Protein AF-A0A8H5CYW4-F1 (afdb_monomer)

Sequence (163 aa):
MPPKELDPDVYSSIFDRHLQETQVYLQRAAFPEERTENQVVGSVLWTYDEINIFFHALAIHSRLRPDLISACIRTKNVLDVVEYLDLLDDNSKLVGRQSSNDGNRVPIAHEMSNSWVSWEENQARSLQTRENNSRKQASRRILQRSFENENVAGSALDAEYSP

pLDDT: mean 80.05, std 14.63, range [45.84, 95.44]

Radius of gyra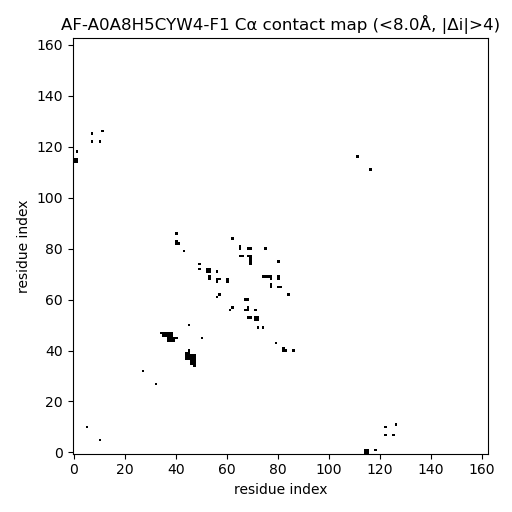tion: 28.99 Å; Cα contacts (8 Å, |Δi|>4): 63; chains: 1; bounding box: 55×84×59 Å

Nearest PDB structures (foldseek):
  7z0o-assembly1_D  TM=3.849E-01  e=2.909E-03  Saccharomyces cerevisiae

Structure (mmCIF, N/CA/C/O backbone):
data_AF-A0A8H5CYW4-F1
#
_entry.id   AF-A0A8H5CYW4-F1
#
loop_
_atom_site.group_PDB
_atom_site.id
_atom_site.type_symbol
_atom_site.label_atom_id
_atom_site.label_alt_id
_atom_site.label_comp_id
_atom_site.label_asym_id
_atom_site.label_entity_id
_atom_site.label_seq_id
_atom_site.pdbx_PDB_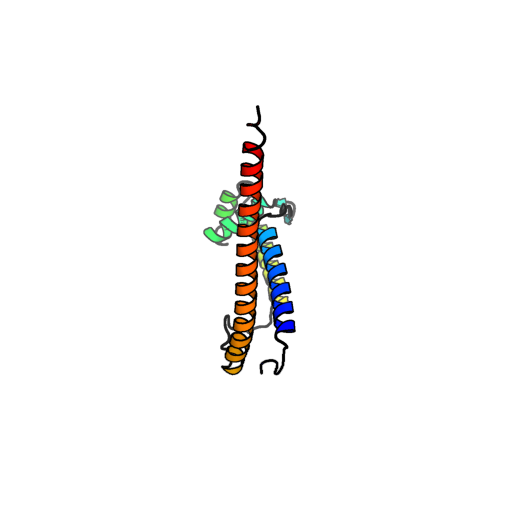ins_code
_atom_site.Cartn_x
_atom_site.Cartn_y
_atom_site.Cartn_z
_atom_site.occupancy
_atom_site.B_iso_or_equiv
_atom_site.auth_seq_id
_atom_site.auth_comp_id
_atom_site.auth_asym_id
_atom_site.auth_atom_id
_atom_site.pdbx_PDB_model_num
ATOM 1 N N . MET A 1 1 ? -7.669 -12.216 26.845 1.00 56.69 1 MET A N 1
ATOM 2 C CA . MET A 1 1 ? -8.639 -11.561 27.750 1.00 56.69 1 MET A CA 1
ATOM 3 C C . MET A 1 1 ? -8.551 -10.067 27.465 1.00 56.69 1 MET A C 1
ATOM 5 O O . MET A 1 1 ? -7.414 -9.607 27.394 1.00 56.69 1 MET A O 1
ATOM 9 N N . PRO A 1 2 ? -9.659 -9.345 27.214 1.00 65.88 2 PRO A N 1
ATOM 10 C CA . PRO A 1 2 ? -9.595 -7.902 26.987 1.00 65.88 2 PRO A CA 1
ATOM 11 C C . PRO A 1 2 ? -8.982 -7.201 28.208 1.00 65.88 2 PRO A C 1
ATOM 13 O O . PRO A 1 2 ? -9.076 -7.740 29.321 1.00 65.88 2 PRO A O 1
ATOM 16 N N . PRO A 1 3 ? -8.341 -6.034 28.028 1.00 73.38 3 PRO A N 1
ATOM 17 C CA . PRO A 1 3 ? -7.839 -5.247 29.143 1.00 73.38 3 PRO A CA 1
ATOM 18 C C . PRO A 1 3 ? -9.001 -4.964 30.090 1.00 73.38 3 PRO A C 1
ATOM 20 O O . PRO A 1 3 ? -10.026 -4.430 29.668 1.00 73.38 3 PRO A O 1
ATOM 23 N N . LYS A 1 4 ? -8.868 -5.373 31.354 1.00 65.50 4 LYS A N 1
ATOM 24 C CA . LYS A 1 4 ? -9.983 -5.296 32.306 1.00 65.50 4 LYS A CA 1
ATOM 25 C C . LYS A 1 4 ? -10.445 -3.853 32.532 1.00 65.50 4 LYS A C 1
ATOM 27 O O . LYS A 1 4 ? -11.624 -3.649 32.782 1.00 65.50 4 LYS A O 1
ATOM 32 N N . GLU A 1 5 ? -9.546 -2.879 32.395 1.00 62.75 5 GLU A N 1
ATOM 33 C CA . GLU A 1 5 ? -9.790 -1.476 32.742 1.00 62.75 5 GLU A CA 1
ATOM 34 C C . GLU A 1 5 ? -8.935 -0.546 31.869 1.00 62.75 5 GLU A C 1
ATOM 36 O O . GLU A 1 5 ? -7.996 0.094 32.332 1.00 62.75 5 GLU A O 1
ATOM 41 N N . LEU A 1 6 ? -9.212 -0.504 30.566 1.00 67.31 6 LEU A N 1
ATOM 42 C CA . LEU A 1 6 ? -8.748 0.621 29.756 1.00 67.31 6 LEU A CA 1
ATOM 43 C C . LEU A 1 6 ? -9.789 1.731 29.907 1.00 67.31 6 LEU A C 1
ATOM 45 O O . LEU A 1 6 ? -10.938 1.560 29.495 1.00 67.31 6 LEU A O 1
ATOM 49 N N . ASP A 1 7 ? -9.384 2.816 30.566 1.00 78.56 7 ASP A N 1
ATOM 50 C CA . ASP A 1 7 ? -10.189 4.024 30.741 1.00 78.56 7 ASP A CA 1
ATOM 51 C C . ASP A 1 7 ? -10.718 4.489 29.365 1.00 78.56 7 ASP A C 1
ATOM 53 O O . ASP A 1 7 ? -9.926 4.552 28.410 1.00 78.56 7 ASP A O 1
ATOM 57 N N . PRO A 1 8 ? -12.029 4.777 29.220 1.00 78.06 8 PRO A N 1
ATOM 58 C CA . PRO A 1 8 ? -12.603 5.326 27.991 1.00 78.06 8 PRO A CA 1
ATOM 59 C C . PRO A 1 8 ? -11.825 6.508 27.400 1.00 78.06 8 PRO A C 1
ATOM 61 O O . PRO A 1 8 ? -11.767 6.657 26.174 1.00 78.06 8 PRO A O 1
ATOM 64 N N . ASP A 1 9 ? -11.182 7.318 28.243 1.00 80.62 9 ASP A N 1
ATOM 65 C CA . ASP A 1 9 ? -10.365 8.449 27.799 1.00 80.62 9 ASP A CA 1
ATOM 66 C C . ASP A 1 9 ? -9.061 7.990 27.131 1.00 80.62 9 ASP A C 1
ATOM 68 O O . ASP A 1 9 ? -8.644 8.533 26.102 1.00 80.62 9 ASP A O 1
ATOM 72 N N . VAL A 1 10 ? -8.447 6.920 27.641 1.00 85.69 10 VAL A N 1
ATOM 73 C CA . VAL A 1 10 ? -7.246 6.325 27.042 1.00 85.69 10 VAL A CA 1
ATOM 74 C C . VAL A 1 10 ? -7.594 5.666 25.707 1.00 85.69 10 VAL A C 1
ATOM 76 O O . VAL A 1 10 ? -6.886 5.893 24.723 1.00 85.69 10 VAL A O 1
ATOM 79 N N . TYR A 1 11 ? -8.701 4.921 25.621 1.00 84.88 11 TYR A N 1
ATOM 80 C CA . TYR A 1 11 ? -9.166 4.357 24.346 1.00 84.88 11 TYR A CA 1
ATOM 81 C C . TYR A 1 11 ? -9.435 5.454 23.307 1.00 84.88 11 TYR A C 1
ATOM 83 O O . TYR A 1 11 ? -8.990 5.357 22.161 1.00 84.88 11 TYR A O 1
ATOM 91 N N . SER A 1 12 ? -10.080 6.543 23.729 1.00 85.44 12 SER A N 1
ATOM 92 C CA . SER A 1 12 ? -10.350 7.702 22.878 1.00 85.44 12 SER A CA 1
ATOM 93 C C . SER A 1 12 ? -9.071 8.353 22.350 1.00 85.44 12 SER A C 1
ATOM 95 O O . SER A 1 12 ? -8.999 8.679 21.169 1.00 85.44 12 SER A O 1
ATOM 97 N N . SER A 1 13 ? -8.032 8.480 23.181 1.00 87.94 13 SER A N 1
ATOM 98 C CA . SER A 1 13 ? -6.740 9.039 22.758 1.00 87.94 13 SER A CA 1
ATOM 99 C C . SER A 1 13 ? -6.028 8.177 21.705 1.00 87.94 13 SER A C 1
ATOM 101 O O . SER A 1 13 ? -5.432 8.699 20.759 1.00 87.94 13 SER A O 1
ATOM 103 N N . ILE A 1 14 ? -6.121 6.848 21.834 1.00 89.50 14 ILE A N 1
ATOM 104 C CA . ILE A 1 14 ? -5.559 5.901 20.865 1.00 89.50 14 ILE A CA 1
ATOM 105 C C . ILE A 1 14 ? -6.327 6.001 19.547 1.00 89.50 14 ILE A C 1
ATOM 107 O O . ILE A 1 14 ? -5.707 6.055 18.485 1.00 89.50 14 ILE A O 1
ATOM 111 N N . PHE A 1 15 ? -7.658 6.070 19.621 1.00 88.88 15 PHE A N 1
ATOM 112 C CA . PHE A 1 15 ? -8.513 6.262 18.456 1.00 88.88 15 PHE A CA 1
ATOM 113 C C . PHE A 1 15 ? -8.203 7.580 17.733 1.00 88.88 15 PHE A C 1
ATOM 115 O O . PHE A 1 15 ? -8.010 7.570 16.521 1.00 88.88 15 PHE A O 1
ATOM 122 N N . ASP A 1 16 ? -8.081 8.693 18.461 1.00 91.06 16 ASP A N 1
ATOM 123 C CA . ASP A 1 16 ? -7.799 10.013 17.881 1.00 91.06 16 ASP A CA 1
ATOM 124 C C . ASP A 1 16 ? -6.435 10.040 17.180 1.00 91.06 16 ASP A C 1
ATOM 126 O O . ASP A 1 16 ? -6.312 10.558 16.068 1.00 91.06 16 ASP A O 1
ATOM 130 N N . ARG A 1 17 ? -5.419 9.418 17.789 1.00 93.12 17 ARG A N 1
ATOM 131 C CA . ARG A 1 17 ? -4.104 9.244 17.165 1.00 93.12 17 ARG A CA 1
ATOM 132 C C . ARG A 1 17 ? -4.199 8.435 15.872 1.00 93.12 17 ARG A C 1
ATOM 134 O O . ARG A 1 17 ? -3.673 8.861 14.848 1.00 93.12 17 ARG A O 1
ATOM 141 N N . HIS A 1 18 ? -4.895 7.301 15.896 1.00 90.81 18 HIS A N 1
ATOM 142 C CA . HIS A 1 18 ? -5.043 6.460 14.710 1.00 90.81 18 HIS A CA 1
ATOM 143 C C . HIS A 1 18 ? -5.839 7.155 13.595 1.00 90.81 18 HIS A C 1
ATOM 145 O O . HIS A 1 18 ? -5.514 7.027 12.412 1.00 90.81 18 HIS A O 1
ATOM 151 N N . LEU A 1 19 ? -6.852 7.941 13.962 1.00 91.69 19 LEU A N 1
ATOM 152 C CA . LEU A 1 19 ? -7.617 8.761 13.030 1.00 91.69 19 LEU A CA 1
ATOM 153 C C . LEU A 1 19 ? -6.712 9.787 12.335 1.00 91.69 19 LEU A C 1
ATOM 155 O O . LEU A 1 19 ? -6.781 9.922 11.115 1.00 91.69 19 LEU A O 1
ATOM 159 N N . GLN A 1 20 ? -5.842 10.472 13.084 1.00 91.62 20 GLN A N 1
ATOM 160 C CA . GLN A 1 20 ? -4.876 11.423 12.525 1.00 91.62 20 GLN A CA 1
ATOM 161 C C . GLN A 1 20 ? -3.889 10.737 11.579 1.00 91.62 20 GLN A C 1
ATOM 163 O O . GLN A 1 20 ? -3.699 11.202 10.459 1.00 91.62 20 GLN A O 1
ATOM 168 N N . GLU A 1 21 ? -3.305 9.611 11.994 1.00 89.75 21 GLU A N 1
ATOM 169 C CA . GLU A 1 21 ? -2.393 8.820 11.158 1.00 89.75 21 GLU A CA 1
ATOM 170 C C . GLU A 1 21 ? -3.073 8.398 9.843 1.00 89.75 21 GLU A C 1
ATOM 172 O O . GLU A 1 21 ? -2.507 8.562 8.761 1.00 89.75 21 GLU A O 1
ATOM 177 N N . THR A 1 22 ? -4.324 7.934 9.921 1.00 88.25 22 THR A N 1
ATOM 178 C CA . THR A 1 22 ? -5.116 7.526 8.752 1.00 88.25 22 THR A CA 1
ATOM 179 C C . THR A 1 22 ? -5.443 8.713 7.848 1.00 88.25 22 THR A C 1
ATOM 181 O O . THR A 1 22 ? -5.334 8.610 6.628 1.00 88.25 22 THR A O 1
ATOM 184 N N . GLN A 1 23 ? -5.811 9.861 8.417 1.00 88.56 23 GLN A N 1
ATOM 185 C CA . GLN A 1 23 ? -6.081 11.076 7.649 1.00 88.56 23 GLN A CA 1
ATOM 186 C C . GLN A 1 23 ? -4.830 11.572 6.925 1.00 88.56 23 GLN A C 1
ATOM 188 O O . GLN A 1 23 ? -4.906 11.867 5.734 1.00 88.56 23 GLN A O 1
ATOM 193 N N . VAL A 1 24 ? -3.684 11.609 7.609 1.00 87.50 24 VAL A N 1
ATOM 194 C CA . VAL A 1 24 ? -2.394 11.961 7.002 1.00 87.50 24 VAL A CA 1
ATOM 195 C C . VAL A 1 24 ? -2.056 10.984 5.881 1.00 87.50 24 VAL A C 1
ATOM 197 O O . VAL A 1 24 ? -1.664 11.417 4.802 1.00 87.50 24 VAL A O 1
ATOM 200 N N . TYR A 1 25 ? -2.255 9.681 6.090 1.00 79.81 25 TYR A N 1
ATOM 201 C CA . TYR A 1 25 ? -2.016 8.674 5.060 1.00 79.81 25 TYR A CA 1
ATOM 202 C C . TYR A 1 25 ? -2.912 8.869 3.829 1.00 79.81 25 TYR A C 1
ATOM 204 O O . TYR A 1 25 ? -2.414 8.871 2.707 1.00 79.81 25 TYR A O 1
ATOM 212 N N . LEU A 1 26 ? -4.217 9.084 4.015 1.00 81.62 26 LEU A N 1
ATOM 213 C CA . LEU A 1 26 ? -5.158 9.303 2.911 1.00 81.62 26 LEU A CA 1
ATOM 214 C C . LEU A 1 26 ? -4.886 10.616 2.168 1.00 81.62 26 LEU A C 1
ATOM 216 O O . LEU A 1 26 ? -4.975 10.661 0.944 1.00 81.62 26 LEU A O 1
ATOM 220 N N . GLN A 1 27 ? -4.507 11.673 2.887 1.00 82.25 27 GLN A N 1
ATOM 221 C CA . GLN A 1 27 ? -4.092 12.939 2.281 1.00 82.25 27 GLN A CA 1
ATOM 222 C C . GLN A 1 27 ? -2.767 12.789 1.526 1.00 82.25 27 GLN A C 1
ATOM 224 O O . GLN A 1 27 ? -2.634 13.309 0.423 1.00 82.25 27 GLN A O 1
ATOM 229 N N . ARG A 1 28 ? -1.815 12.014 2.057 1.00 61.53 28 ARG A N 1
ATOM 230 C CA . ARG A 1 28 ? -0.569 11.665 1.363 1.00 61.53 28 ARG A CA 1
ATOM 231 C C . ARG A 1 28 ? -0.814 10.768 0.148 1.00 61.53 28 ARG A C 1
ATOM 233 O O . ARG A 1 28 ? -0.095 10.875 -0.830 1.00 61.53 28 ARG A O 1
ATOM 240 N N . ALA A 1 29 ? -1.839 9.920 0.156 1.00 59.72 29 ALA A N 1
ATOM 241 C CA . ALA A 1 29 ? -2.237 9.155 -1.025 1.00 59.72 29 ALA A CA 1
ATOM 242 C C . ALA A 1 29 ? -2.883 10.037 -2.113 1.00 59.72 29 ALA A C 1
ATOM 244 O O . ALA A 1 29 ? -2.824 9.688 -3.290 1.00 59.72 29 ALA A O 1
ATOM 245 N N . ALA A 1 30 ? -3.476 11.178 -1.738 1.00 58.66 30 ALA A N 1
ATOM 246 C CA . ALA A 1 30 ? -4.045 12.146 -2.678 1.00 58.66 30 ALA A CA 1
ATOM 247 C C . ALA A 1 30 ? -2.977 12.999 -3.390 1.00 58.66 30 ALA A C 1
ATOM 249 O O . ALA A 1 30 ? -3.223 13.488 -4.491 1.00 58.66 30 ALA A O 1
ATOM 250 N N . PHE A 1 31 ? -1.789 13.133 -2.795 1.00 52.19 31 PHE A N 1
ATOM 251 C CA . PHE A 1 31 ? -0.611 13.730 -3.418 1.00 52.19 31 PHE A CA 1
ATOM 252 C C . PHE A 1 31 ? 0.444 12.642 -3.603 1.00 52.19 31 PHE A C 1
ATOM 254 O O . PHE A 1 31 ? 1.258 12.448 -2.700 1.00 52.19 31 PHE A O 1
ATOM 261 N N . PRO A 1 32 ? 0.449 11.904 -4.729 1.00 55.06 32 PRO A N 1
ATOM 262 C CA . PRO A 1 32 ? 1.573 11.035 -5.018 1.00 55.06 32 PRO A CA 1
ATOM 263 C C . PRO A 1 32 ? 2.810 11.934 -5.092 1.00 55.06 32 PRO A C 1
ATOM 265 O O . PRO A 1 32 ? 2.992 12.654 -6.070 1.00 55.06 32 PRO A O 1
ATOM 268 N N . GLU A 1 33 ? 3.625 11.943 -4.032 1.00 56.72 33 GLU A N 1
ATOM 269 C CA . GLU A 1 33 ? 4.999 12.429 -4.114 1.00 56.72 33 GLU A CA 1
ATOM 270 C C . GLU A 1 33 ? 5.594 11.830 -5.383 1.00 56.72 33 GLU A C 1
ATOM 272 O O . GLU A 1 33 ? 5.368 10.647 -5.657 1.00 56.72 33 GLU A O 1
ATOM 277 N N . GLU A 1 34 ? 6.270 12.663 -6.173 1.00 57.44 34 GLU A N 1
ATOM 278 C CA . GLU A 1 34 ? 6.954 12.279 -7.401 1.00 57.44 34 GLU A CA 1
ATOM 279 C C . GLU A 1 34 ? 7.789 11.022 -7.137 1.00 57.44 34 GLU A C 1
ATOM 281 O O . GLU A 1 34 ? 8.912 11.086 -6.632 1.00 57.44 34 GLU A O 1
ATOM 286 N N . ARG A 1 35 ? 7.217 9.850 -7.432 1.00 55.84 35 ARG A N 1
ATOM 287 C CA . ARG A 1 35 ? 7.910 8.574 -7.321 1.00 55.84 35 ARG A CA 1
ATOM 288 C C . ARG A 1 35 ? 8.947 8.581 -8.433 1.00 55.84 35 ARG A C 1
ATOM 290 O O . ARG A 1 35 ? 8.656 8.274 -9.578 1.00 55.84 35 ARG A O 1
ATOM 297 N N . THR A 1 36 ? 10.138 9.041 -8.089 1.00 59.25 36 THR A N 1
ATOM 298 C CA . THR A 1 36 ? 11.265 9.304 -8.996 1.00 59.25 36 THR A CA 1
ATOM 299 C C . THR A 1 36 ? 12.386 8.299 -8.780 1.00 59.25 36 THR A C 1
ATOM 301 O O . THR A 1 36 ? 13.539 8.542 -9.132 1.00 59.25 36 THR A O 1
ATOM 304 N N . GLU A 1 37 ? 12.064 7.145 -8.200 1.00 69.75 37 GLU A N 1
ATOM 305 C CA . GLU A 1 37 ? 13.026 6.070 -8.019 1.00 69.75 37 GLU A CA 1
ATO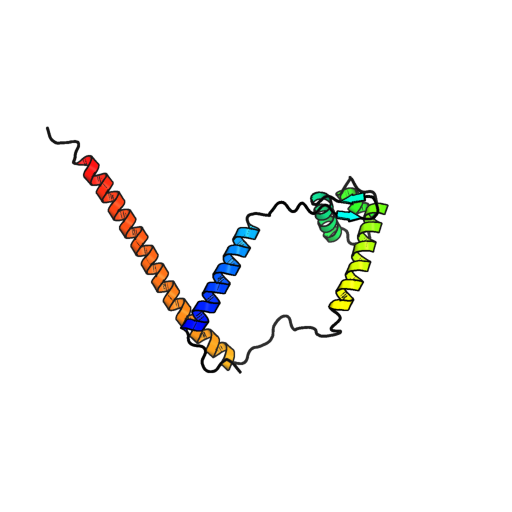M 306 C C . GLU A 1 37 ? 13.226 5.358 -9.357 1.00 69.75 37 GLU A C 1
ATOM 308 O O . GLU A 1 37 ? 12.606 4.342 -9.664 1.00 69.75 37 GLU A O 1
ATOM 313 N N . ASN A 1 38 ? 14.091 5.945 -10.182 1.00 83.38 38 ASN A N 1
ATOM 314 C CA . ASN A 1 38 ? 14.642 5.254 -11.332 1.00 83.38 38 ASN A CA 1
ATOM 315 C C . ASN A 1 38 ? 15.550 4.136 -10.818 1.00 83.38 38 ASN A C 1
ATOM 317 O O . ASN A 1 38 ? 16.427 4.363 -9.981 1.00 83.38 38 ASN A O 1
ATOM 321 N N . GLN A 1 39 ? 15.359 2.933 -11.338 1.00 85.25 39 GLN A N 1
ATOM 322 C CA . GLN A 1 39 ? 16.144 1.770 -10.968 1.00 85.25 39 GLN A CA 1
ATOM 323 C C . GLN A 1 39 ? 17.163 1.472 -12.061 1.00 85.25 39 GLN A C 1
ATOM 325 O O . GLN A 1 39 ? 16.857 1.555 -13.245 1.00 85.25 39 GLN A O 1
ATOM 330 N N . VAL A 1 40 ? 18.380 1.094 -11.687 1.00 85.25 40 VAL A N 1
ATOM 331 C CA . VAL A 1 40 ? 19.339 0.535 -12.645 1.00 85.25 40 VAL A CA 1
ATOM 332 C C . VAL A 1 40 ? 19.308 -0.979 -12.498 1.00 85.25 40 VAL A C 1
ATOM 334 O O . VAL A 1 40 ? 19.568 -1.496 -11.412 1.00 85.25 40 VAL A O 1
ATOM 337 N N . VAL A 1 41 ? 18.967 -1.678 -13.579 1.00 85.12 41 VAL A N 1
ATOM 338 C CA . VAL A 1 41 ? 19.008 -3.143 -13.657 1.00 85.12 41 VAL A CA 1
ATOM 339 C C . VAL A 1 41 ? 20.029 -3.525 -14.714 1.00 85.12 41 VAL A C 1
ATOM 341 O O . VAL A 1 41 ? 19.941 -3.083 -15.861 1.00 85.12 41 VAL A O 1
ATOM 344 N N . GLY A 1 42 ? 21.059 -4.261 -14.291 1.00 83.06 42 GLY A N 1
ATOM 345 C CA . GLY A 1 42 ? 22.238 -4.513 -15.111 1.00 83.06 42 GLY A CA 1
ATOM 346 C C . GLY A 1 42 ? 22.934 -3.202 -15.492 1.00 83.06 42 GLY A C 1
ATOM 347 O O . GLY A 1 42 ? 23.470 -2.496 -14.638 1.00 83.06 42 GLY A O 1
ATOM 348 N N . SER A 1 43 ? 22.901 -2.870 -16.784 1.00 82.12 43 SER A N 1
ATOM 349 C CA . SER A 1 43 ? 23.434 -1.613 -17.342 1.00 82.12 43 SER A CA 1
ATOM 350 C C . SER A 1 43 ? 22.350 -0.658 -17.860 1.00 82.12 43 SER A C 1
ATOM 352 O O . SER A 1 43 ? 22.665 0.377 -18.451 1.00 82.12 43 SER A O 1
ATOM 354 N N . VAL A 1 44 ? 21.074 -0.989 -17.638 1.00 88.69 44 VAL A N 1
ATOM 355 C CA . VAL A 1 44 ? 19.928 -0.280 -18.212 1.00 88.69 44 VAL A CA 1
ATOM 356 C C . VAL A 1 44 ? 19.186 0.502 -17.130 1.00 88.69 44 VAL A C 1
ATOM 358 O O . VAL A 1 44 ? 18.870 -0.016 -16.058 1.00 88.69 44 VAL A O 1
ATOM 361 N N . LEU A 1 45 ? 18.880 1.765 -17.429 1.00 91.88 45 LEU A N 1
ATOM 362 C CA . LEU A 1 45 ? 18.046 2.614 -16.584 1.00 91.88 45 LEU A CA 1
ATOM 363 C C . LEU A 1 45 ? 16.563 2.307 -16.825 1.00 91.88 45 LEU A C 1
ATOM 365 O O . LEU A 1 45 ? 16.083 2.381 -17.958 1.00 91.88 45 LEU A O 1
ATOM 369 N N . TRP A 1 46 ? 15.851 1.998 -15.752 1.00 92.56 46 TRP A N 1
ATOM 370 C CA . TRP A 1 46 ? 14.408 1.817 -15.687 1.00 92.56 46 TRP A CA 1
ATOM 371 C C . TRP A 1 46 ? 13.787 3.026 -15.003 1.00 92.56 46 TRP A C 1
ATOM 373 O O . TRP A 1 46 ? 14.051 3.284 -13.827 1.00 92.56 46 TRP A O 1
ATOM 383 N N . THR A 1 47 ? 12.983 3.787 -15.737 1.00 91.56 47 THR A N 1
ATOM 384 C CA . THR A 1 47 ? 12.256 4.916 -15.158 1.00 91.56 47 THR A CA 1
ATOM 385 C C . THR A 1 47 ? 11.025 4.439 -14.402 1.00 91.56 47 THR A C 1
ATOM 387 O O . THR A 1 47 ? 10.511 3.344 -14.638 1.00 91.56 47 THR A O 1
ATOM 390 N N . TYR A 1 48 ? 10.510 5.280 -13.509 1.00 89.12 48 TYR A N 1
ATOM 391 C CA . TYR A 1 48 ? 9.283 4.973 -12.776 1.00 89.12 48 TYR A CA 1
ATOM 392 C C . TYR A 1 48 ? 8.104 4.608 -13.697 1.00 89.12 48 TYR A C 1
ATOM 394 O O . TYR A 1 48 ? 7.403 3.625 -13.447 1.00 89.12 48 TYR A O 1
ATOM 402 N N . ASP A 1 49 ? 7.910 5.354 -14.788 1.00 90.12 49 ASP A N 1
ATOM 403 C CA . ASP A 1 49 ? 6.826 5.092 -15.739 1.00 90.12 49 ASP A CA 1
ATOM 404 C C . ASP A 1 49 ? 6.996 3.737 -16.436 1.00 90.12 49 ASP A C 1
ATOM 406 O O . ASP A 1 49 ? 6.030 2.989 -16.587 1.00 90.12 49 ASP A O 1
ATOM 410 N N . GLU A 1 50 ? 8.228 3.380 -16.808 1.00 92.81 50 GLU A N 1
ATOM 411 C CA . GLU A 1 50 ? 8.538 2.081 -17.412 1.00 92.81 50 GLU A CA 1
ATOM 412 C C . GLU A 1 50 ? 8.281 0.932 -16.437 1.00 92.81 5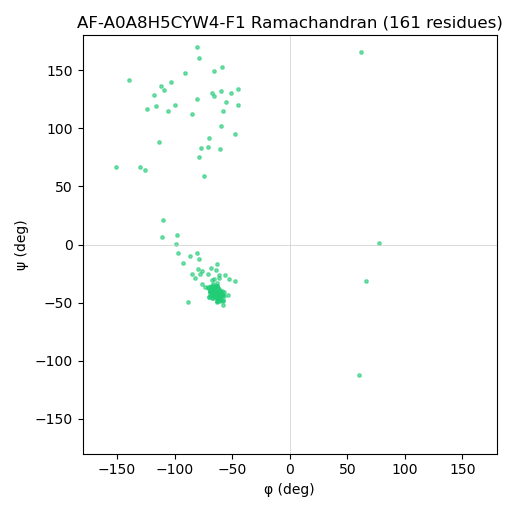0 GLU A C 1
ATOM 414 O O . GLU A 1 50 ? 7.707 -0.084 -16.825 1.00 92.81 50 GLU A O 1
ATOM 419 N N . ILE A 1 51 ? 8.654 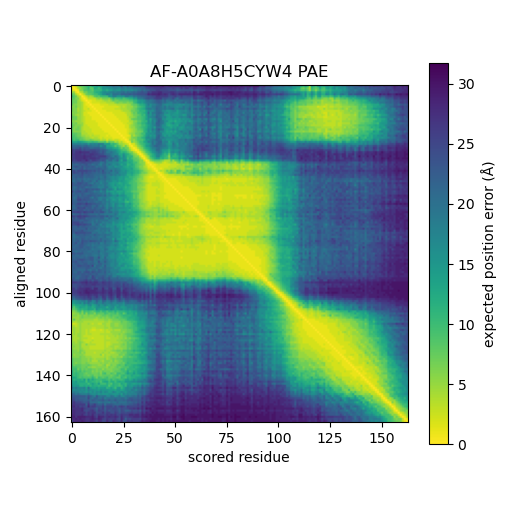1.103 -15.166 1.00 92.44 51 ILE A N 1
ATOM 420 C CA . ILE A 1 51 ? 8.413 0.122 -14.103 1.00 92.44 51 ILE A CA 1
ATOM 421 C C . ILE A 1 51 ? 6.906 -0.048 -13.868 1.00 92.44 51 ILE A C 1
ATOM 423 O O . ILE A 1 51 ? 6.411 -1.170 -13.743 1.00 92.44 51 ILE A O 1
ATOM 427 N N . ASN A 1 52 ? 6.145 1.047 -13.856 1.00 91.44 52 ASN A N 1
ATOM 428 C CA . ASN A 1 52 ? 4.697 0.997 -13.682 1.00 91.44 52 ASN A CA 1
ATOM 429 C C . ASN A 1 52 ? 4.012 0.271 -14.854 1.00 91.44 52 ASN A C 1
ATOM 431 O O . ASN A 1 52 ? 3.187 -0.622 -14.643 1.00 91.44 52 ASN A O 1
ATOM 435 N N . ILE A 1 53 ? 4.404 0.591 -16.093 1.00 93.88 53 ILE A N 1
ATOM 436 C CA . ILE A 1 53 ? 3.920 -0.107 -17.292 1.00 93.88 53 ILE A CA 1
ATOM 437 C C . ILE A 1 53 ? 4.325 -1.583 -17.253 1.00 93.88 53 ILE A C 1
ATOM 439 O O . ILE A 1 53 ? 3.505 -2.439 -17.576 1.00 93.88 53 ILE A O 1
ATOM 443 N N . PHE A 1 54 ? 5.548 -1.896 -16.821 1.00 94.69 54 PHE A N 1
ATOM 444 C CA . PHE A 1 54 ? 6.019 -3.267 -16.655 1.00 94.69 54 PHE A CA 1
ATOM 445 C C . PHE A 1 54 ? 5.131 -4.056 -15.690 1.00 94.69 54 PHE A C 1
ATOM 447 O O . PHE A 1 54 ? 4.633 -5.116 -16.065 1.00 94.69 54 PHE A O 1
ATOM 454 N N . PHE A 1 55 ? 4.868 -3.545 -14.482 1.00 93.56 55 PHE A N 1
ATOM 455 C CA . PHE A 1 55 ? 4.032 -4.250 -13.504 1.00 93.56 55 PHE A CA 1
ATOM 456 C C . PHE A 1 55 ? 2.577 -4.366 -13.960 1.00 93.56 55 PHE A C 1
ATOM 458 O O . PHE A 1 55 ? 1.942 -5.401 -13.743 1.00 93.56 55 PHE A O 1
ATOM 465 N N . HIS A 1 56 ? 2.059 -3.348 -14.646 1.00 94.06 56 HIS A N 1
ATOM 466 C CA . HIS A 1 56 ? 0.738 -3.413 -15.256 1.00 94.06 56 HIS A CA 1
ATOM 467 C C . HIS A 1 56 ? 0.665 -4.496 -16.346 1.00 94.06 56 HIS A C 1
ATOM 469 O O . HIS A 1 56 ? -0.232 -5.340 -16.328 1.00 94.06 56 HIS A O 1
ATOM 475 N N . ALA A 1 57 ? 1.636 -4.529 -17.260 1.00 93.50 57 ALA A N 1
ATOM 476 C CA . ALA A 1 57 ? 1.720 -5.533 -18.317 1.00 93.50 57 ALA A CA 1
ATOM 477 C C . ALA A 1 57 ? 1.941 -6.945 -17.751 1.00 93.50 57 ALA A C 1
ATOM 479 O O . ALA A 1 57 ? 1.345 -7.903 -18.245 1.00 93.50 57 ALA A O 1
ATOM 480 N N . LEU A 1 58 ? 2.732 -7.081 -16.682 1.00 94.50 58 LEU A N 1
ATOM 481 C CA . LEU A 1 58 ? 2.967 -8.342 -15.979 1.00 94.50 58 LEU A CA 1
ATOM 482 C C . LEU A 1 58 ? 1.672 -8.912 -15.383 1.00 94.50 58 LEU A C 1
ATOM 484 O O . LEU A 1 58 ? 1.451 -10.123 -15.453 1.00 94.50 58 LEU A O 1
ATOM 488 N N . ALA A 1 59 ? 0.796 -8.055 -14.850 1.00 92.12 59 ALA A N 1
ATOM 489 C CA . ALA A 1 59 ? -0.505 -8.463 -14.321 1.00 92.12 59 ALA A CA 1
ATOM 490 C C . ALA A 1 59 ? -1.458 -8.996 -15.409 1.00 92.12 59 ALA A C 1
ATOM 492 O O . ALA A 1 59 ? -2.289 -9.856 -15.124 1.00 92.12 59 ALA A O 1
ATOM 493 N N . ILE A 1 60 ? -1.329 -8.516 -16.651 1.00 94.25 60 ILE A N 1
ATOM 494 C CA . ILE A 1 60 ? -2.181 -8.915 -17.783 1.00 94.25 60 ILE A CA 1
ATOM 495 C C . ILE A 1 60 ? -1.615 -10.142 -18.510 1.00 94.25 60 ILE A C 1
ATOM 497 O O . ILE A 1 60 ? -2.340 -11.096 -18.789 1.00 94.25 60 ILE A O 1
ATOM 501 N N . HIS A 1 61 ? -0.326 -10.115 -18.856 1.00 90.88 61 HIS A N 1
ATOM 502 C CA . HIS A 1 61 ? 0.294 -11.083 -19.765 1.00 90.88 61 HIS A CA 1
ATOM 503 C C . HIS A 1 61 ? 1.013 -12.237 -19.063 1.00 90.88 61 HIS A C 1
ATOM 505 O O . HIS A 1 61 ? 1.375 -13.209 -19.729 1.00 90.88 61 HIS A O 1
ATOM 511 N N . SER A 1 62 ? 1.148 -12.184 -17.731 1.00 89.31 62 SER A N 1
ATOM 512 C CA . SER A 1 62 ? 1.922 -13.135 -16.926 1.00 89.31 62 SER A CA 1
ATOM 513 C C . SER A 1 62 ? 3.417 -13.154 -17.279 1.00 89.31 62 SER A C 1
ATOM 515 O O . SER A 1 62 ? 3.860 -12.680 -18.323 1.00 89.31 62 SER A O 1
ATOM 517 N N . ARG A 1 63 ? 4.230 -13.754 -16.404 1.00 90.06 63 ARG A N 1
ATOM 518 C CA . ARG A 1 63 ? 5.693 -13.859 -16.566 1.00 90.06 63 ARG A CA 1
ATOM 519 C C . ARG A 1 63 ? 6.138 -14.679 -17.786 1.00 90.06 63 ARG A C 1
ATOM 521 O O . ARG A 1 63 ? 7.294 -14.617 -18.173 1.00 90.06 63 ARG A O 1
ATOM 528 N N . LEU A 1 64 ? 5.239 -15.479 -18.367 1.00 90.75 64 LEU A N 1
ATOM 529 C CA . LEU A 1 64 ? 5.552 -16.400 -19.469 1.00 90.75 64 LEU A CA 1
ATOM 530 C C . LEU A 1 64 ? 5.606 -15.713 -20.840 1.00 90.75 64 LEU A C 1
ATOM 532 O O . LEU A 1 64 ? 5.969 -16.357 -21.822 1.00 90.75 64 LEU A O 1
ATOM 536 N N . ARG A 1 65 ? 5.225 -14.432 -20.921 1.00 93.75 65 ARG A N 1
ATOM 537 C CA . ARG A 1 65 ? 5.182 -13.665 -22.173 1.00 93.75 65 ARG A CA 1
ATOM 538 C C . ARG A 1 65 ? 5.984 -12.363 -22.089 1.00 93.75 65 ARG A C 1
ATOM 540 O O . ARG A 1 65 ? 5.407 -11.276 -22.187 1.00 93.75 65 ARG A O 1
ATOM 547 N N . PRO A 1 66 ? 7.317 -12.448 -21.912 1.00 93.62 66 PRO A N 1
ATOM 548 C CA . PRO A 1 66 ? 8.176 -11.264 -21.873 1.00 93.62 66 PRO A CA 1
ATOM 549 C C . PRO A 1 66 ? 8.184 -10.498 -23.208 1.00 93.62 66 PRO A C 1
ATOM 551 O O . PRO A 1 66 ? 8.428 -9.293 -23.220 1.00 93.62 66 PRO A O 1
ATOM 554 N N . ASP A 1 67 ? 7.841 -11.162 -24.318 1.00 95.12 67 ASP A N 1
ATOM 555 C CA . ASP A 1 67 ? 7.633 -10.555 -25.635 1.00 95.12 67 ASP A CA 1
ATOM 556 C C . ASP A 1 67 ? 6.543 -9.472 -25.610 1.00 95.12 67 ASP A C 1
ATOM 558 O O . ASP A 1 67 ? 6.755 -8.354 -26.082 1.00 95.12 67 ASP A O 1
ATOM 562 N N . LEU A 1 68 ? 5.389 -9.779 -25.010 1.00 94.12 68 LEU A N 1
ATOM 563 C CA . LEU A 1 68 ? 4.275 -8.836 -24.913 1.00 94.12 68 LEU A CA 1
ATOM 564 C C . LEU A 1 68 ? 4.544 -7.730 -23.900 1.00 94.12 68 LEU A C 1
ATOM 566 O O . LEU A 1 68 ? 4.179 -6.582 -24.138 1.00 94.12 68 LEU A O 1
ATOM 570 N N . ILE A 1 69 ? 5.213 -8.056 -22.795 1.00 94.25 69 ILE A N 1
ATOM 571 C CA . ILE A 1 69 ? 5.587 -7.068 -21.779 1.00 94.25 69 ILE A CA 1
ATOM 572 C C . ILE A 1 69 ? 6.549 -6.033 -22.381 1.00 94.25 69 ILE A C 1
ATOM 574 O O . ILE A 1 69 ? 6.324 -4.831 -22.238 1.00 94.25 69 ILE A O 1
ATOM 578 N N . SER A 1 70 ? 7.561 -6.479 -23.132 1.00 95.44 70 SER A N 1
ATOM 579 C CA . SER A 1 70 ? 8.463 -5.592 -23.880 1.00 95.44 70 SER A CA 1
ATOM 580 C C . SER A 1 70 ? 7.694 -4.724 -24.883 1.00 95.44 70 SER A C 1
ATOM 582 O O . SER A 1 70 ? 7.910 -3.512 -24.939 1.00 95.44 70 SER A O 1
ATOM 584 N N . ALA A 1 71 ? 6.724 -5.298 -25.605 1.00 94.44 71 ALA A N 1
ATOM 585 C CA . ALA A 1 71 ? 5.882 -4.545 -26.536 1.00 94.44 71 ALA A CA 1
ATOM 586 C C . ALA A 1 71 ? 5.023 -3.462 -25.848 1.00 94.44 71 ALA A C 1
ATOM 588 O O . ALA A 1 71 ? 4.792 -2.402 -26.436 1.00 94.44 71 ALA A O 1
ATOM 589 N N . CYS A 1 72 ? 4.573 -3.689 -24.608 1.00 93.62 72 CYS A N 1
ATOM 590 C CA . CYS A 1 72 ? 3.853 -2.690 -23.814 1.00 93.62 72 CYS A CA 1
ATOM 591 C C . CYS A 1 72 ? 4.754 -1.523 -23.385 1.00 93.62 72 CYS A C 1
ATOM 593 O O . CYS A 1 72 ? 4.323 -0.373 -23.447 1.00 93.62 72 CYS A O 1
ATOM 595 N N . ILE A 1 73 ? 5.994 -1.812 -22.984 1.00 93.62 73 ILE A N 1
ATOM 596 C CA . ILE A 1 73 ? 6.957 -0.808 -22.501 1.00 93.62 73 ILE A CA 1
ATOM 597 C C . ILE A 1 73 ? 7.559 -0.007 -23.665 1.00 93.62 73 ILE A C 1
ATOM 599 O O . ILE A 1 73 ? 7.805 1.188 -23.533 1.00 93.62 73 ILE A O 1
ATOM 603 N N . ARG A 1 74 ? 7.750 -0.644 -24.830 1.00 92.38 74 ARG A N 1
ATOM 604 C CA . ARG A 1 74 ? 8.296 -0.094 -26.092 1.00 92.38 74 ARG A CA 1
ATOM 605 C C . ARG A 1 74 ? 9.766 0.330 -26.056 1.00 92.38 74 ARG A C 1
ATOM 607 O O . ARG A 1 74 ? 10.429 0.248 -27.084 1.00 92.38 74 ARG A O 1
ATOM 614 N N . THR A 1 75 ? 10.273 0.783 -24.916 1.00 91.94 75 THR A N 1
ATOM 615 C CA . THR A 1 75 ? 11.649 1.278 -24.737 1.00 91.94 75 THR A CA 1
ATOM 616 C C . THR A 1 75 ? 12.634 0.203 -24.277 1.00 91.94 75 THR A C 1
ATOM 618 O O . THR A 1 75 ? 13.842 0.410 -24.369 1.00 91.94 75 THR A O 1
ATOM 621 N N . LYS A 1 76 ? 12.134 -0.937 -23.788 1.00 92.19 76 LYS A N 1
ATOM 622 C CA . LYS A 1 76 ? 12.927 -2.059 -23.268 1.00 92.19 76 LYS A CA 1
ATOM 623 C C . LYS A 1 76 ? 12.806 -3.262 -24.184 1.00 92.19 76 LYS A C 1
ATOM 625 O O . LYS A 1 76 ? 11.706 -3.583 -24.642 1.00 92.19 76 LYS A O 1
ATOM 630 N N . ASN A 1 77 ? 13.925 -3.926 -24.448 1.00 93.44 77 ASN A N 1
ATOM 631 C CA . ASN A 1 77 ? 13.935 -5.132 -25.267 1.00 93.44 77 ASN A CA 1
ATOM 632 C C . ASN A 1 77 ? 13.498 -6.360 -24.433 1.00 93.44 77 ASN A C 1
ATOM 634 O O . ASN A 1 77 ? 13.360 -6.293 -23.211 1.00 93.44 77 ASN A O 1
ATOM 638 N N . VAL A 1 78 ? 13.262 -7.495 -25.095 1.00 94.75 78 VAL A N 1
ATOM 639 C CA . VAL A 1 78 ? 12.808 -8.727 -24.421 1.00 94.75 78 VAL A CA 1
ATOM 640 C C . VAL A 1 78 ? 13.845 -9.248 -23.420 1.00 94.75 78 VAL A C 1
ATOM 642 O O . VAL A 1 78 ? 13.465 -9.757 -22.372 1.00 94.75 78 VAL A O 1
ATOM 645 N N . LEU A 1 79 ? 15.139 -9.105 -23.715 1.00 93.94 79 LEU A N 1
ATOM 646 C CA . LEU A 1 79 ? 16.227 -9.524 -22.832 1.00 93.94 79 LEU A CA 1
ATOM 647 C C . LEU A 1 79 ? 16.272 -8.665 -21.561 1.00 93.94 79 LEU A C 1
ATOM 649 O O . LEU A 1 79 ? 16.356 -9.235 -20.482 1.00 93.94 79 LEU A O 1
ATOM 653 N N . ASP A 1 80 ? 16.101 -7.344 -21.665 1.00 93.19 80 ASP A N 1
ATOM 654 C CA . ASP A 1 80 ? 16.033 -6.434 -20.511 1.00 93.19 80 ASP A CA 1
ATOM 655 C C . ASP A 1 80 ? 14.847 -6.795 -19.601 1.00 93.19 80 ASP A C 1
ATOM 657 O O . ASP A 1 80 ? 14.943 -6.755 -18.376 1.00 93.19 80 ASP A O 1
ATOM 661 N N . VAL A 1 81 ? 13.706 -7.158 -20.200 1.00 94.12 81 VAL A N 1
ATOM 662 C CA . VAL A 1 81 ? 12.504 -7.594 -19.472 1.00 94.12 81 VAL A CA 1
ATOM 663 C C . VAL A 1 81 ? 12.741 -8.925 -18.759 1.00 94.12 81 VAL A C 1
ATOM 665 O O . VAL A 1 81 ? 12.303 -9.087 -17.622 1.00 94.12 81 VAL A O 1
ATOM 668 N N . VAL A 1 82 ? 13.424 -9.874 -19.405 1.00 95.06 82 VAL A N 1
ATOM 669 C CA . VAL A 1 82 ? 13.801 -11.153 -18.784 1.00 95.06 82 VAL A CA 1
ATOM 670 C C . VAL A 1 82 ? 14.787 -10.924 -17.639 1.00 95.06 82 VAL A C 1
ATOM 672 O O . VAL A 1 82 ? 14.560 -11.440 -16.552 1.00 95.06 82 VAL A O 1
ATOM 675 N N . GLU A 1 83 ? 15.805 -10.083 -17.829 1.00 93.88 83 GLU A N 1
ATOM 676 C CA . GLU A 1 83 ? 16.766 -9.724 -16.779 1.00 93.88 83 GLU A CA 1
ATOM 677 C C . GLU A 1 83 ? 16.067 -9.077 -15.571 1.00 93.88 83 GLU A C 1
ATOM 679 O O . GLU A 1 83 ? 16.349 -9.420 -14.421 1.00 93.88 83 GLU A O 1
ATOM 684 N N . TYR A 1 84 ? 15.094 -8.191 -15.813 1.00 93.00 84 TYR A N 1
ATOM 685 C CA . TYR A 1 84 ? 14.290 -7.593 -14.747 1.00 93.00 84 TYR A CA 1
ATOM 686 C C . TYR A 1 84 ? 13.425 -8.635 -14.019 1.00 93.00 84 TYR A C 1
ATOM 688 O O . TYR A 1 84 ? 13.304 -8.596 -12.794 1.00 93.00 84 TYR A O 1
ATOM 696 N N . LEU A 1 85 ? 12.841 -9.595 -14.745 1.00 93.50 85 LEU A N 1
ATOM 697 C CA . LEU A 1 85 ? 12.072 -10.695 -14.153 1.00 93.50 85 LEU A CA 1
ATOM 698 C C . LEU A 1 85 ? 12.943 -11.621 -13.297 1.00 93.50 85 LEU A C 1
ATOM 700 O O . LEU A 1 85 ? 12.517 -11.990 -12.203 1.00 93.50 85 LEU A O 1
ATOM 704 N N . ASP A 1 86 ? 14.144 -11.957 -13.761 1.00 92.69 86 ASP A N 1
ATOM 705 C CA . ASP A 1 86 ? 15.096 -12.785 -13.017 1.00 92.69 86 ASP A CA 1
ATOM 706 C C . ASP A 1 86 ? 15.537 -12.079 -11.727 1.00 92.69 86 ASP A C 1
ATOM 708 O O . ASP A 1 86 ? 15.515 -12.674 -10.647 1.00 92.69 86 ASP A O 1
ATOM 712 N N . LEU A 1 87 ? 15.816 -10.770 -11.801 1.00 91.12 87 LEU A N 1
ATOM 713 C CA . LEU A 1 87 ? 16.115 -9.947 -10.627 1.00 91.12 87 LEU A CA 1
ATOM 714 C C . LEU A 1 87 ? 14.960 -9.947 -9.616 1.00 91.12 87 LEU A C 1
ATOM 716 O O . LEU A 1 87 ? 15.193 -10.007 -8.404 1.00 91.12 87 LEU A O 1
ATOM 720 N N . LEU A 1 88 ? 13.710 -9.865 -10.081 1.00 89.94 88 LEU A N 1
ATOM 721 C CA . LEU A 1 88 ? 12.540 -9.943 -9.204 1.00 89.94 88 LEU A CA 1
ATOM 722 C C . LEU A 1 88 ? 12.399 -11.326 -8.565 1.00 89.94 88 LEU A C 1
ATOM 724 O O . LEU A 1 88 ? 12.093 -11.410 -7.375 1.00 89.94 88 LEU A O 1
ATOM 728 N N . ASP A 1 89 ? 12.624 -12.397 -9.324 1.00 89.81 89 ASP A N 1
ATOM 729 C CA . ASP A 1 89 ? 12.526 -13.765 -8.818 1.00 89.81 89 ASP A CA 1
ATOM 730 C C . ASP A 1 89 ? 13.589 -14.032 -7.744 1.00 89.81 89 ASP A C 1
ATOM 732 O O . ASP A 1 89 ? 13.273 -14.536 -6.663 1.00 89.81 89 ASP A O 1
ATOM 736 N N . ASP A 1 90 ? 14.826 -13.594 -7.967 1.00 87.81 90 ASP A N 1
ATOM 737 C CA . ASP A 1 90 ? 15.912 -13.736 -6.999 1.00 87.81 90 ASP A CA 1
ATOM 738 C C . ASP A 1 90 ? 15.676 -12.917 -5.728 1.00 87.81 90 ASP A C 1
ATOM 740 O O . ASP A 1 90 ? 15.815 -13.436 -4.615 1.00 87.81 90 ASP A O 1
ATOM 744 N N . ASN A 1 91 ? 15.212 -11.674 -5.861 1.00 84.31 91 ASN A N 1
ATOM 745 C CA . ASN A 1 91 ? 14.837 -10.868 -4.701 1.00 84.31 91 ASN A CA 1
ATOM 746 C C . ASN A 1 91 ? 13.633 -11.451 -3.954 1.00 84.31 91 ASN A C 1
ATOM 748 O O . ASN A 1 91 ? 13.606 -11.427 -2.722 1.00 84.31 91 ASN A O 1
ATOM 752 N N . SER A 1 92 ? 12.664 -12.040 -4.659 1.00 82.62 92 SER A N 1
ATOM 753 C CA . SER A 1 92 ? 11.520 -12.695 -4.021 1.00 82.62 92 SER A CA 1
ATOM 754 C C . SER A 1 92 ? 11.950 -13.891 -3.163 1.00 82.62 92 SER A C 1
ATOM 756 O O . SER A 1 92 ? 11.418 -1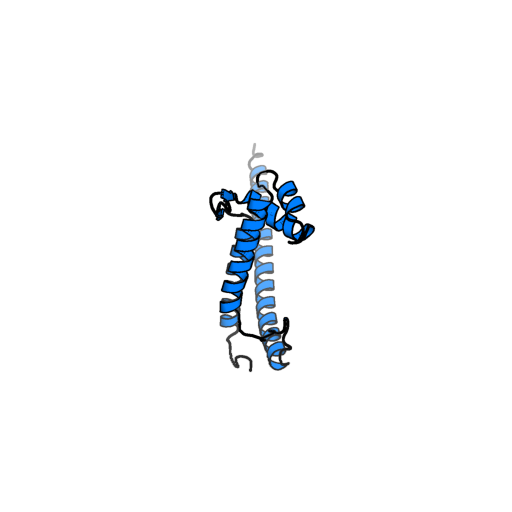4.080 -2.068 1.00 82.62 92 SER A O 1
ATOM 758 N N . LYS A 1 93 ? 12.976 -14.645 -3.587 1.00 79.44 93 LYS A N 1
ATOM 759 C CA . LYS A 1 93 ? 13.571 -15.743 -2.803 1.00 79.44 93 LYS A CA 1
ATOM 760 C C . LYS A 1 93 ? 14.314 -15.224 -1.570 1.00 79.44 93 LYS A C 1
ATOM 762 O O . LYS A 1 93 ? 14.284 -15.872 -0.524 1.00 79.44 93 LYS A O 1
ATOM 767 N N . LEU A 1 94 ? 14.968 -14.066 -1.666 1.00 73.56 94 LEU A N 1
ATOM 768 C CA . LEU A 1 94 ? 15.664 -13.434 -0.539 1.00 73.56 94 LEU A CA 1
ATOM 769 C C . LEU A 1 94 ? 14.682 -12.887 0.508 1.00 73.56 94 LEU A C 1
ATOM 771 O O . LEU A 1 94 ? 14.852 -13.145 1.699 1.00 73.56 94 LEU A O 1
ATOM 775 N N . VAL A 1 95 ? 13.620 -12.201 0.075 1.00 63.44 95 VAL A N 1
ATOM 776 C CA . VAL A 1 95 ? 12.558 -11.690 0.961 1.00 63.44 95 VAL A CA 1
ATOM 777 C C . VAL A 1 95 ? 11.730 -12.841 1.540 1.00 63.44 95 VAL A C 1
ATOM 779 O O . VAL A 1 95 ? 11.431 -12.859 2.734 1.00 63.44 95 VAL A O 1
ATOM 782 N N . GLY A 1 96 ? 11.437 -13.861 0.730 1.00 54.25 96 GLY A N 1
ATOM 783 C CA . GLY A 1 96 ? 10.764 -15.087 1.156 1.00 54.25 96 GLY A CA 1
ATOM 784 C C . GLY A 1 96 ? 11.542 -15.878 2.211 1.00 54.25 96 GLY A C 1
ATOM 785 O O . GLY A 1 96 ? 10.920 -16.539 3.032 1.00 54.25 96 GLY A O 1
ATOM 786 N N . ARG A 1 97 ? 12.878 -15.758 2.261 1.00 51.59 97 ARG A N 1
ATOM 787 C CA . ARG A 1 97 ? 13.729 -16.326 3.327 1.00 51.59 97 ARG A CA 1
ATOM 788 C C . ARG A 1 97 ? 13.758 -15.504 4.617 1.00 51.59 97 ARG A C 1
ATOM 790 O O . ARG A 1 97 ? 14.089 -16.044 5.665 1.00 51.59 97 ARG A O 1
ATOM 797 N N . GLN A 1 98 ? 13.415 -14.217 4.571 1.00 51.31 98 GLN A N 1
ATOM 798 C CA . GLN A 1 98 ? 13.182 -13.429 5.790 1.00 51.31 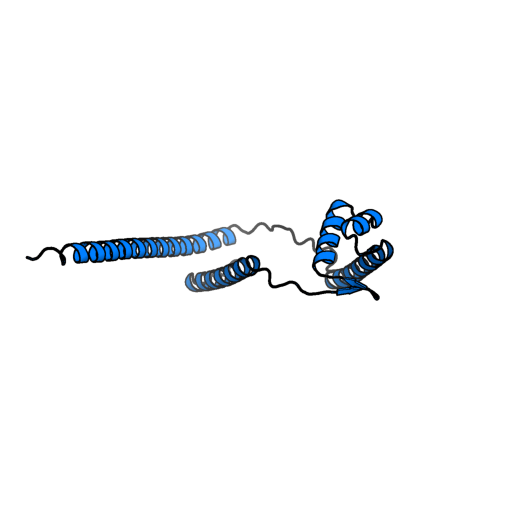98 GLN A CA 1
ATOM 799 C C . GLN A 1 98 ? 11.743 -13.589 6.302 1.00 51.31 98 GLN A C 1
ATOM 801 O O . GLN A 1 98 ? 11.497 -13.464 7.497 1.00 51.31 98 GLN A O 1
ATOM 806 N N . SER A 1 99 ? 10.804 -13.920 5.409 1.00 48.50 99 SER A N 1
ATOM 807 C CA . SER A 1 99 ? 9.404 -14.235 5.733 1.00 48.50 99 SER A CA 1
ATOM 808 C C . SER A 1 99 ? 9.104 -15.732 5.834 1.00 48.50 99 SER A C 1
ATOM 810 O O . SER A 1 99 ? 7.943 -16.100 6.000 1.00 48.50 99 SER A O 1
ATOM 812 N N . SER A 1 100 ? 10.113 -16.608 5.792 1.00 45.84 100 SER A N 1
ATOM 813 C CA . SER A 1 100 ? 9.955 -18.042 6.047 1.00 45.84 100 SER A CA 1
ATOM 814 C C . SER A 1 100 ? 9.768 -18.311 7.543 1.00 45.84 100 SER A C 1
ATOM 816 O O . SER A 1 100 ? 10.511 -19.069 8.158 1.00 45.84 100 SER A O 1
ATOM 818 N N . ASN A 1 101 ? 8.723 -17.716 8.118 1.00 50.88 101 ASN A N 1
ATOM 819 C CA . ASN A 1 101 ? 7.824 -18.482 8.962 1.00 50.88 101 ASN A CA 1
ATOM 820 C C . ASN A 1 101 ? 7.042 -19.408 8.027 1.00 50.88 101 ASN A C 1
ATOM 822 O O . ASN A 1 101 ? 5.947 -19.100 7.555 1.00 50.88 101 ASN A O 1
ATOM 826 N N . ASP A 1 102 ? 7.679 -20.531 7.727 1.00 52.00 102 ASP A N 1
ATOM 827 C CA . ASP A 1 102 ? 7.077 -21.694 7.103 1.00 52.00 102 ASP A CA 1
ATOM 828 C C . ASP A 1 102 ? 5.728 -21.993 7.789 1.00 52.00 102 ASP A C 1
ATOM 830 O O . ASP A 1 102 ? 5.647 -22.163 9.006 1.00 52.00 102 ASP A O 1
ATOM 834 N N . GLY A 1 103 ? 4.635 -21.960 7.027 1.00 51.12 103 GLY A N 1
ATOM 835 C CA . GLY A 1 103 ? 3.341 -22.488 7.463 1.00 51.12 103 GLY A CA 1
ATOM 836 C C . GLY A 1 103 ? 2.489 -21.658 8.427 1.00 51.12 103 GLY A C 1
ATOM 837 O O . GLY A 1 103 ? 1.378 -22.100 8.728 1.00 51.12 103 GLY A O 1
ATOM 838 N N . ASN A 1 104 ? 2.890 -20.457 8.860 1.00 54.34 104 ASN A N 1
ATOM 839 C CA . ASN A 1 104 ? 1.965 -19.611 9.619 1.00 54.34 104 ASN A CA 1
ATOM 840 C C . ASN A 1 104 ? 1.001 -18.925 8.640 1.00 54.34 104 ASN A C 1
ATOM 842 O O . ASN A 1 104 ? 1.132 -17.745 8.319 1.00 54.34 104 ASN A O 1
ATOM 846 N N . ARG A 1 105 ? 0.032 -19.695 8.121 1.00 58.25 105 ARG A N 1
ATOM 847 C CA . ARG A 1 105 ? -1.193 -19.159 7.519 1.00 58.25 105 ARG A CA 1
ATOM 848 C C . ARG A 1 105 ? -1.900 -18.377 8.615 1.00 58.25 105 ARG A C 1
ATOM 850 O O . ARG A 1 105 ? -2.774 -18.912 9.289 1.00 58.25 105 ARG A O 1
ATOM 857 N N . VAL A 1 106 ? -1.470 -17.136 8.829 1.00 62.53 106 VAL A N 1
ATOM 858 C CA . VAL A 1 106 ? -2.170 -16.217 9.711 1.00 62.53 106 VAL A CA 1
ATOM 859 C C . VAL A 1 106 ? -3.572 -16.123 9.122 1.00 62.53 106 VAL A C 1
ATOM 861 O O . VAL A 1 106 ? -3.711 -15.742 7.955 1.00 62.53 106 VAL A O 1
ATOM 864 N N . PRO A 1 107 ? -4.598 -16.592 9.842 1.00 68.62 107 PRO A N 1
ATOM 865 C CA . PRO A 1 107 ? -5.938 -16.575 9.302 1.00 68.62 107 PRO A CA 1
ATOM 866 C C . PRO A 1 107 ? -6.292 -15.117 9.007 1.00 68.62 107 PRO A C 1
ATOM 868 O O . PRO A 1 107 ? -6.062 -14.239 9.837 1.00 68.62 107 PRO A O 1
ATOM 871 N N . ILE A 1 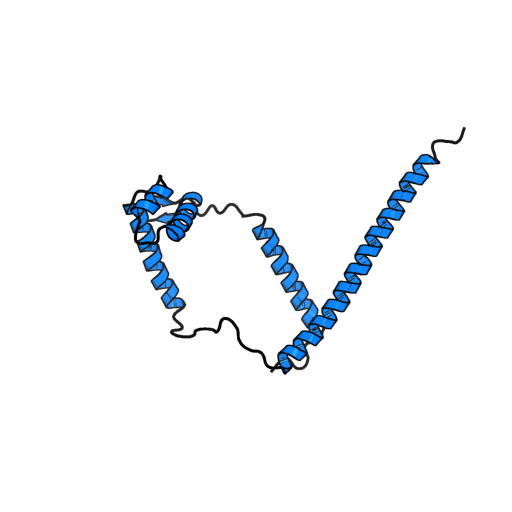108 ? -6.822 -14.862 7.805 1.00 72.31 108 ILE A N 1
ATOM 872 C CA . ILE A 1 108 ? -7.191 -13.508 7.352 1.00 72.31 108 ILE A CA 1
ATOM 873 C C . ILE A 1 108 ? -8.180 -12.865 8.345 1.00 72.31 108 ILE A C 1
ATOM 875 O O . ILE A 1 108 ? -8.208 -11.648 8.493 1.00 72.31 108 ILE A O 1
ATOM 879 N N . ALA A 1 109 ? -8.945 -13.692 9.068 1.00 78.50 109 ALA A N 1
ATOM 880 C CA . ALA A 1 109 ? -9.792 -13.290 10.179 1.00 78.50 109 ALA A CA 1
ATOM 881 C C . ALA A 1 109 ? -9.725 -14.315 11.322 1.00 78.50 109 ALA A C 1
ATOM 883 O O . ALA A 1 109 ? -9.716 -15.523 11.085 1.00 78.50 109 ALA A O 1
ATOM 884 N N . HIS A 1 110 ? -9.724 -13.828 12.561 1.00 78.94 110 HIS A N 1
ATOM 885 C CA . HIS A 1 110 ? -9.803 -14.642 13.771 1.00 78.94 110 HIS A CA 1
ATOM 886 C C . HIS A 1 110 ? -11.077 -14.274 14.537 1.00 78.94 110 HIS A C 1
ATOM 888 O O . HIS A 1 110 ? -11.311 -13.096 14.806 1.00 78.94 110 HIS A O 1
ATOM 894 N N . GLU A 1 111 ? -11.890 -15.266 14.904 1.00 83.81 111 GLU A N 1
ATOM 895 C CA . GLU A 1 111 ? -13.093 -15.039 15.710 1.00 83.81 111 GLU A CA 1
ATOM 896 C C . GLU A 1 111 ? -12.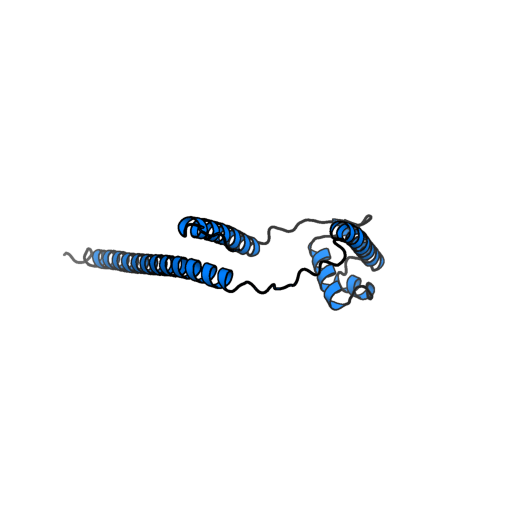705 -14.552 17.112 1.00 83.81 111 GLU A C 1
ATOM 898 O O . GLU A 1 111 ? -11.863 -15.146 17.791 1.00 83.81 111 GLU A O 1
ATOM 903 N N . MET A 1 112 ? -13.284 -13.435 17.544 1.00 85.25 112 MET A N 1
ATOM 904 C CA . MET A 1 112 ? -13.012 -12.857 18.859 1.00 85.25 112 MET A CA 1
ATOM 905 C C . MET A 1 112 ? -13.996 -13.405 19.892 1.00 85.25 112 MET A C 1
ATOM 907 O O . MET A 1 112 ? -15.154 -13.672 19.587 1.00 85.25 112 MET A O 1
ATOM 911 N N . SER A 1 113 ? -13.560 -13.557 21.145 1.00 91.06 113 SER A N 1
ATOM 912 C CA . SER A 1 113 ? -14.466 -14.004 22.206 1.00 91.06 113 SER A CA 1
ATOM 913 C C . SER A 1 113 ? -15.563 -12.965 22.474 1.00 91.06 113 SER A C 1
ATOM 915 O O . SER A 1 113 ? -15.316 -11.762 22.403 1.00 91.06 113 SER A O 1
ATOM 917 N N . ASN A 1 114 ? -16.751 -13.407 22.900 1.00 90.56 114 ASN A N 1
ATOM 918 C CA . ASN A 1 114 ? -17.876 -12.514 23.237 1.00 90.56 114 ASN A CA 1
ATOM 919 C C . ASN A 1 114 ? -17.506 -11.403 24.240 1.00 90.56 114 ASN A C 1
ATOM 921 O O . ASN A 1 114 ? -18.065 -10.308 24.202 1.00 90.56 114 ASN A O 1
ATOM 925 N N . SER A 1 115 ? -16.535 -11.658 25.124 1.00 89.06 115 SER A N 1
ATOM 926 C CA . SER A 1 115 ? -16.004 -10.654 26.053 1.00 89.06 115 SER A CA 1
ATOM 927 C C . SER A 1 115 ? -15.276 -9.503 25.348 1.00 89.06 115 SER A C 1
ATOM 929 O O . SER A 1 115 ? -15.364 -8.371 25.804 1.00 89.06 115 SER A O 1
ATOM 931 N N . TRP A 1 116 ? -14.540 -9.789 24.268 1.00 86.31 116 TRP A N 1
ATOM 932 C CA . TRP A 1 116 ? -13.865 -8.773 23.455 1.00 86.31 116 TRP A CA 1
ATOM 933 C C . TRP A 1 116 ? -14.876 -7.942 22.674 1.00 86.31 116 TRP A C 1
ATOM 935 O O . TRP A 1 116 ? -14.803 -6.720 22.721 1.00 86.31 116 TRP A O 1
ATOM 945 N N . VAL A 1 117 ? -15.856 -8.604 22.053 1.00 88.88 117 VAL A N 1
ATOM 946 C CA . VAL A 1 117 ? -16.943 -7.937 21.319 1.00 88.88 117 VAL A CA 1
ATOM 947 C C . VAL A 1 117 ? -17.713 -6.984 22.237 1.00 88.88 117 VAL A C 1
ATOM 949 O O . VAL A 1 117 ? -17.888 -5.813 21.923 1.00 88.88 117 VAL A O 1
ATOM 952 N N . SER A 1 118 ? -18.100 -7.453 23.428 1.00 89.62 118 SER A N 1
ATOM 953 C CA . SER A 1 118 ? -18.828 -6.629 24.405 1.00 89.62 118 SER A CA 1
ATOM 954 C C . SER A 1 118 ? -18.002 -5.438 24.903 1.00 89.62 118 SER A C 1
ATOM 956 O O . SER A 1 118 ? -18.542 -4.364 25.165 1.00 89.62 118 SER A O 1
ATOM 958 N N . TRP A 1 119 ? -16.689 -5.624 25.058 1.00 89.00 119 TRP A N 1
ATOM 959 C CA . TRP A 1 119 ? -15.783 -4.551 25.459 1.00 89.00 119 TRP A CA 1
ATOM 960 C C . TRP A 1 119 ? -15.662 -3.485 24.362 1.00 89.00 119 TRP A C 1
ATOM 962 O O . TRP A 1 119 ? -15.797 -2.299 24.657 1.00 89.00 119 TRP A O 1
ATOM 972 N N . GLU A 1 120 ? -15.481 -3.899 23.107 1.00 88.19 120 GLU A N 1
ATOM 973 C CA . GLU A 1 120 ? -15.395 -2.998 21.955 1.00 88.19 120 GLU A CA 1
ATOM 974 C C . GLU A 1 120 ? -16.694 -2.210 21.752 1.00 88.19 120 GLU A C 1
ATOM 976 O O . GLU A 1 120 ? -16.650 -0.990 21.593 1.00 88.19 120 GLU A O 1
ATOM 981 N N . GLU A 1 121 ? -17.856 -2.863 21.860 1.00 91.06 121 GLU A N 1
ATOM 982 C CA . GLU A 1 121 ? -19.151 -2.182 21.770 1.00 91.06 121 GLU A CA 1
ATOM 983 C C . GLU A 1 121 ? -19.306 -1.062 22.806 1.00 91.06 121 GLU A C 1
ATOM 985 O O . GLU A 1 121 ? -19.821 0.015 22.491 1.00 91.06 121 GLU A O 1
ATOM 990 N N . ASN A 1 122 ? -18.855 -1.282 24.042 1.00 89.31 122 ASN A N 1
ATOM 991 C CA . ASN A 1 122 ? -18.939 -0.261 25.086 1.00 89.31 122 ASN A CA 1
ATOM 992 C C . ASN A 1 122 ? -18.066 0.957 24.761 1.00 89.31 122 ASN A C 1
ATOM 994 O O . ASN A 1 122 ? -18.512 2.096 24.926 1.00 89.31 122 ASN A O 1
ATOM 998 N N . GLN A 1 123 ? -16.852 0.729 24.258 1.00 88.00 123 GLN A N 1
ATOM 999 C CA . GLN A 1 123 ? -15.965 1.812 23.835 1.00 88.00 123 GLN A CA 1
ATOM 1000 C C . GLN A 1 123 ? -16.533 2.562 22.618 1.00 88.00 123 GLN A C 1
ATOM 1002 O O . GLN A 1 123 ? -16.552 3.796 22.596 1.00 88.00 123 GLN A O 1
ATOM 1007 N N . ALA A 1 124 ? -17.099 1.836 21.648 1.00 87.88 124 ALA A N 1
ATOM 1008 C CA . ALA A 1 124 ? -17.731 2.410 20.463 1.00 87.88 124 ALA A CA 1
ATOM 1009 C C . ALA A 1 124 ? -18.923 3.319 20.813 1.00 87.88 124 ALA A C 1
ATOM 1011 O O . ALA A 1 124 ? -19.052 4.409 20.254 1.00 87.88 124 ALA A O 1
ATOM 1012 N N . ARG A 1 125 ? -19.763 2.937 21.786 1.00 89.12 125 ARG A N 1
ATOM 1013 C CA . ARG A 1 125 ? -20.875 3.787 22.265 1.00 89.12 125 ARG A CA 1
ATOM 1014 C C . ARG A 1 125 ? -20.387 5.101 22.882 1.00 89.12 125 ARG A C 1
ATOM 1016 O O . ARG A 1 125 ? -21.014 6.147 22.682 1.00 89.12 125 ARG A O 1
ATOM 1023 N N . SER A 1 126 ? -19.268 5.063 23.608 1.00 86.88 126 SER A N 1
ATOM 1024 C CA . SER A 1 126 ? -18.642 6.270 24.166 1.00 86.88 126 SER A CA 1
ATOM 1025 C C . SER A 1 126 ? -18.182 7.214 23.048 1.00 86.88 126 SER A C 1
ATOM 1027 O O . SER A 1 126 ? -18.566 8.390 23.017 1.00 86.88 126 SER A O 1
ATOM 1029 N N . LEU A 1 127 ? -17.464 6.678 22.052 1.00 88.06 127 LEU A N 1
ATOM 1030 C CA . LEU A 1 127 ? -17.020 7.441 20.882 1.00 88.06 127 LEU A CA 1
ATOM 1031 C C . LEU A 1 127 ? -18.187 8.029 20.084 1.00 88.06 127 LEU A C 1
ATOM 1033 O O . LEU A 1 127 ? -18.152 9.208 19.734 1.00 88.06 127 LEU A O 1
ATOM 1037 N N . GLN A 1 128 ? -19.247 7.252 19.856 1.00 89.62 128 GLN A N 1
ATOM 1038 C CA . GLN A 1 128 ? -20.432 7.704 19.127 1.00 89.62 128 GLN A CA 1
ATOM 1039 C C . GLN A 1 128 ? -21.107 8.896 19.820 1.00 89.62 128 GLN A C 1
ATOM 1041 O O . GLN A 1 128 ? -21.552 9.848 19.174 1.00 89.62 128 GLN A O 1
ATOM 1046 N N . THR A 1 129 ? -21.170 8.876 21.152 1.00 88.94 129 THR A N 1
ATOM 1047 C CA . THR A 1 129 ? -21.715 9.995 21.931 1.00 88.94 129 THR A CA 1
ATOM 1048 C C . THR A 1 129 ? -20.856 11.248 21.756 1.00 88.94 129 THR A C 1
ATOM 1050 O O . THR A 1 129 ? -21.387 12.337 21.512 1.00 88.94 129 THR A O 1
ATOM 1053 N N . ARG A 1 130 ? -19.528 11.094 21.811 1.00 86.44 130 ARG A N 1
ATOM 1054 C CA . ARG A 1 130 ? -18.561 12.181 21.607 1.00 86.44 130 ARG A CA 1
ATOM 1055 C C . ARG A 1 130 ? -18.670 12.782 20.202 1.00 86.44 130 ARG A C 1
ATOM 1057 O O . ARG A 1 130 ? -18.771 14.001 20.070 1.00 86.44 130 ARG A O 1
ATOM 1064 N N . GLU A 1 131 ? -18.739 11.949 19.167 1.00 86.44 131 GLU A N 1
ATOM 1065 C CA . GLU A 1 131 ? -18.885 12.382 17.772 1.00 86.44 131 GLU A CA 1
ATOM 1066 C C . GLU A 1 131 ? -20.196 13.147 17.548 1.00 86.44 131 GLU A C 1
ATOM 1068 O O . GLU A 1 131 ? -20.198 14.243 16.981 1.00 86.44 131 GLU A O 1
ATOM 1073 N N . ASN A 1 132 ? -21.313 12.621 18.058 1.00 90.31 132 ASN A N 1
ATOM 1074 C CA . ASN A 1 132 ? -22.615 13.276 17.952 1.00 90.31 132 ASN A CA 1
ATOM 1075 C C . ASN A 1 132 ? -22.614 14.667 18.599 1.00 90.31 132 ASN A C 1
ATOM 1077 O O . ASN A 1 132 ? -23.201 15.608 18.055 1.00 90.31 132 ASN A O 1
ATOM 1081 N N . ASN A 1 133 ? -21.945 14.818 19.744 1.00 88.69 133 ASN A N 1
ATOM 1082 C CA . ASN A 1 133 ? -21.812 16.107 20.418 1.00 88.69 133 ASN A CA 1
ATOM 1083 C C . ASN A 1 133 ? -20.962 17.088 19.598 1.00 88.69 133 ASN A C 1
ATOM 1085 O O . ASN A 1 133 ? -21.398 18.220 19.365 1.00 88.69 133 ASN A O 1
ATOM 1089 N N . SER A 1 134 ? -19.817 16.640 19.076 1.00 84.00 134 SER A N 1
ATOM 1090 C CA . SER A 1 134 ? -18.955 17.431 18.188 1.00 84.00 134 SER A CA 1
ATOM 1091 C C . SER A 1 134 ? -19.694 17.882 16.926 1.00 84.00 134 SER A C 1
ATOM 1093 O O . SER A 1 134 ? -19.642 19.056 16.555 1.00 84.00 134 SER A O 1
ATOM 1095 N N . ARG A 1 135 ? -20.471 16.991 16.298 1.00 85.81 135 ARG A N 1
ATOM 1096 C CA . ARG A 1 135 ? -21.265 17.296 15.099 1.00 85.81 135 ARG A CA 1
ATOM 1097 C C . ARG A 1 135 ? -22.371 18.314 15.375 1.00 85.81 135 ARG A C 1
ATOM 1099 O O . ARG A 1 135 ? -22.558 19.246 14.588 1.00 85.81 135 ARG A O 1
ATOM 1106 N N . LYS A 1 136 ? -23.083 18.186 16.502 1.00 88.62 136 LYS A N 1
ATOM 1107 C CA . LYS A 1 136 ? -24.080 19.179 16.944 1.00 88.62 136 LYS A CA 1
ATOM 1108 C C . LYS A 1 136 ? -23.432 20.542 17.183 1.00 88.62 136 LYS A C 1
ATOM 1110 O O . LYS A 1 136 ? -23.984 21.558 16.764 1.00 88.62 136 LYS A O 1
ATOM 1115 N N . GLN A 1 137 ? -22.260 20.575 17.817 1.00 85.62 137 GLN A N 1
ATOM 1116 C CA . GLN A 1 137 ? -21.534 21.818 18.070 1.00 85.62 137 GLN A CA 1
ATOM 1117 C C . GLN A 1 137 ? -21.049 22.474 16.770 1.00 85.62 137 GLN A C 1
ATOM 1119 O O . GLN A 1 137 ? -21.236 23.677 16.597 1.00 85.62 137 GLN A O 1
ATOM 1124 N N . ALA A 1 138 ? -20.492 21.701 15.836 1.00 84.69 138 ALA A N 1
ATOM 1125 C CA . ALA A 1 138 ? -20.089 22.196 14.520 1.00 84.69 138 ALA A CA 1
ATOM 1126 C C . ALA A 1 138 ? -21.281 22.775 13.743 1.00 84.69 138 ALA A C 1
ATOM 1128 O O . ALA A 1 138 ? -21.197 23.882 13.220 1.00 84.69 138 ALA A O 1
ATOM 1129 N N . SER A 1 139 ? -22.421 22.078 13.755 1.00 84.69 139 SER A N 1
ATOM 1130 C CA . SER A 1 139 ? -23.652 22.541 13.099 1.00 84.69 139 SER A CA 1
ATOM 1131 C C . SER A 1 139 ? -24.156 23.859 13.697 1.00 84.69 139 SER A C 1
ATOM 1133 O O . SER A 1 139 ? -24.515 24.774 12.961 1.00 84.69 139 SER A O 1
ATOM 1135 N N . ARG A 1 140 ? -24.118 23.997 15.032 1.00 86.69 140 ARG A N 1
ATOM 1136 C CA . ARG A 1 140 ? -24.455 25.256 15.718 1.00 86.69 140 ARG A CA 1
ATOM 1137 C C . ARG A 1 140 ? -23.514 26.394 15.333 1.00 86.69 140 ARG A C 1
ATOM 1139 O O . ARG A 1 140 ? -23.991 27.493 15.089 1.00 86.69 140 ARG A O 1
ATOM 1146 N N . ARG A 1 141 ? -22.204 26.137 15.245 1.00 85.94 141 ARG A N 1
ATOM 1147 C CA . ARG A 1 141 ? -21.215 27.146 14.821 1.00 85.94 141 ARG A CA 1
ATOM 1148 C C . ARG A 1 141 ? -21.453 27.614 13.387 1.00 85.94 141 ARG A C 1
ATOM 1150 O O . ARG A 1 141 ? -21.339 28.803 13.122 1.00 85.94 141 ARG A O 1
ATOM 1157 N N . ILE A 1 142 ? -21.797 26.697 12.480 1.00 85.75 142 ILE A N 1
ATOM 1158 C CA . ILE A 1 142 ? -22.131 27.039 11.090 1.00 85.75 142 ILE A CA 1
ATOM 1159 C C . ILE A 1 142 ? -23.381 27.922 11.054 1.00 85.75 142 ILE A C 1
ATOM 1161 O O . ILE A 1 142 ? -23.337 28.988 10.452 1.00 85.75 142 ILE A O 1
ATOM 1165 N N . LEU A 1 143 ? -24.450 27.526 11.754 1.00 86.31 143 LEU A N 1
ATOM 1166 C CA . LEU A 1 143 ? -25.684 28.314 11.829 1.00 86.31 143 LEU A CA 1
ATOM 1167 C C . LEU A 1 143 ? -25.441 29.704 12.423 1.00 86.31 143 LEU A C 1
ATOM 1169 O O . LEU A 1 143 ? -25.867 30.691 11.837 1.00 86.31 143 LEU A O 1
ATOM 1173 N N . GLN A 1 144 ? -24.724 29.799 13.546 1.00 84.44 144 GLN A N 1
ATOM 1174 C CA . GLN A 1 144 ? -24.401 31.083 14.170 1.00 84.44 144 GLN A CA 1
ATOM 1175 C C . GLN A 1 144 ? -23.628 31.996 13.210 1.00 84.44 144 GLN A C 1
ATOM 1177 O O . GLN A 1 144 ? -23.975 33.163 13.066 1.00 84.44 144 GLN A O 1
ATOM 1182 N N . ARG A 1 145 ? -22.641 31.449 12.492 1.00 81.69 145 ARG A N 1
ATOM 1183 C CA . ARG A 1 145 ? -21.873 32.201 11.496 1.00 81.69 145 ARG A CA 1
ATOM 1184 C C . ARG A 1 145 ? -22.743 32.680 10.329 1.00 81.69 145 ARG A C 1
ATOM 1186 O O . ARG A 1 145 ? -22.525 33.778 9.830 1.00 81.69 145 ARG A O 1
ATOM 1193 N N . SER A 1 146 ? -23.727 31.890 9.900 1.00 77.94 146 SER A N 1
ATOM 1194 C CA . SER A 1 146 ? -24.698 32.308 8.880 1.00 77.94 146 SER A CA 1
ATOM 1195 C C . SER A 1 146 ? -25.574 33.470 9.363 1.00 77.94 146 SER A C 1
ATOM 1197 O O . SER A 1 146 ? -25.709 34.448 8.635 1.00 77.94 146 SER A O 1
ATOM 1199 N N . PHE A 1 147 ? -26.083 33.419 10.599 1.00 75.69 147 PHE A N 1
ATOM 1200 C CA . PHE A 1 147 ? -26.870 34.512 11.191 1.00 75.69 147 PHE A CA 1
ATOM 1201 C C . PHE A 1 147 ? -26.055 35.798 11.397 1.00 75.69 147 PHE A C 1
ATOM 1203 O O . PHE A 1 147 ? -26.560 36.897 11.178 1.00 75.69 147 PHE A O 1
ATOM 1210 N N . GLU A 1 148 ? -24.787 35.681 11.798 1.00 73.88 148 GLU A N 1
ATOM 1211 C CA . GLU A 1 148 ? -23.880 36.828 11.933 1.00 73.88 148 GLU A CA 1
ATOM 1212 C C . GLU A 1 148 ? -23.587 37.475 10.569 1.00 73.88 148 GLU A C 1
ATOM 1214 O O . GLU A 1 148 ? -23.622 38.698 10.450 1.00 73.88 148 GLU A O 1
ATOM 1219 N N . ASN A 1 149 ? -23.381 36.673 9.521 1.00 71.25 149 ASN A N 1
ATOM 1220 C CA . ASN A 1 149 ? -23.165 37.183 8.166 1.00 71.25 149 ASN A CA 1
ATOM 1221 C C . ASN A 1 149 ? -24.419 37.864 7.575 1.00 71.25 149 ASN A C 1
ATOM 1223 O O . ASN A 1 149 ? -24.284 38.866 6.874 1.00 71.25 149 ASN A O 1
ATOM 1227 N N . GLU A 1 150 ? -25.626 37.362 7.860 1.00 63.31 150 GLU A N 1
ATOM 1228 C CA . GLU A 1 150 ? -26.885 37.981 7.410 1.00 63.31 150 GLU A CA 1
ATOM 1229 C C . GLU A 1 150 ? -27.170 39.315 8.121 1.00 63.31 150 GLU A C 1
ATOM 1231 O O . GLU A 1 150 ? -27.565 40.281 7.470 1.00 63.31 150 GLU A O 1
ATOM 1236 N N . ASN A 1 151 ? -26.892 39.423 9.426 1.00 59.28 151 ASN A N 1
ATOM 1237 C CA . ASN A 1 151 ? -27.050 40.684 10.164 1.00 59.28 151 ASN A CA 1
ATOM 1238 C C . ASN A 1 151 ? -26.061 41.773 9.715 1.00 59.28 151 ASN A C 1
ATOM 1240 O O . ASN A 1 151 ? -26.417 42.951 9.692 1.00 59.28 151 ASN A O 1
ATOM 1244 N N . VAL A 1 152 ? -24.837 41.404 9.320 1.00 59.78 152 VAL A N 1
ATOM 1245 C CA . VAL A 1 152 ? -23.864 42.357 8.756 1.00 59.78 152 VAL A CA 1
ATOM 1246 C C . VAL A 1 152 ? -24.307 42.853 7.372 1.00 59.78 152 VAL A C 1
ATOM 1248 O O . VAL A 1 152 ? -24.142 44.033 7.072 1.00 59.78 152 VAL A O 1
ATOM 1251 N N . ALA A 1 153 ? -24.922 41.996 6.551 1.00 58.06 153 ALA A N 1
ATOM 1252 C CA . ALA A 1 153 ? -25.477 42.395 5.256 1.00 58.06 153 ALA A CA 1
ATOM 1253 C C . ALA A 1 153 ? -26.740 43.274 5.391 1.00 58.06 153 ALA A C 1
ATOM 1255 O O . ALA A 1 153 ? -26.900 44.224 4.629 1.00 58.06 153 ALA A O 1
ATOM 1256 N N . GLY A 1 154 ? -27.603 43.007 6.380 1.00 55.62 154 GLY A N 1
ATOM 1257 C CA . GLY A 1 154 ? -28.781 43.833 6.681 1.00 55.62 154 GLY A CA 1
ATOM 1258 C C . GLY A 1 154 ? -28.429 45.212 7.251 1.00 55.62 154 GLY A C 1
ATOM 1259 O O . GLY A 1 154 ? -28.975 46.217 6.810 1.00 55.62 154 GLY A O 1
ATOM 1260 N N . SER A 1 155 ? -27.439 45.291 8.148 1.00 52.75 155 SER A N 1
ATOM 1261 C CA . SER A 1 155 ? -26.982 46.566 8.724 1.00 52.75 155 SER A CA 1
ATOM 1262 C C . SER A 1 155 ? -26.275 47.487 7.718 1.00 52.75 155 SER A C 1
ATOM 1264 O O . SER A 1 155 ? -26.180 48.686 7.974 1.00 52.75 155 SER A O 1
ATOM 1266 N N . ALA A 1 156 ? -25.767 46.958 6.600 1.00 53.75 156 ALA A N 1
ATOM 1267 C CA . ALA A 1 156 ? -25.179 47.762 5.527 1.00 53.75 156 ALA A CA 1
ATOM 1268 C C . ALA A 1 156 ? -26.243 48.422 4.628 1.00 53.75 156 ALA A C 1
ATOM 1270 O O . ALA A 1 156 ? -25.973 49.469 4.050 1.00 53.75 156 ALA A O 1
ATOM 1271 N N . LEU A 1 157 ? -27.451 47.850 4.543 1.00 53.59 157 LEU A N 1
ATOM 1272 C CA . LEU A 1 157 ? -28.558 48.400 3.751 1.00 53.59 157 LEU A CA 1
ATOM 1273 C C . LEU A 1 157 ? -29.318 49.515 4.490 1.00 53.59 157 LEU A C 1
ATOM 1275 O O . LEU A 1 157 ? -29.809 50.442 3.850 1.00 53.59 157 LEU A O 1
ATOM 1279 N N . ASP A 1 158 ? -29.348 49.489 5.826 1.00 52.56 158 ASP A N 1
ATOM 1280 C CA . ASP A 1 158 ? -29.984 50.542 6.638 1.00 52.56 158 ASP A CA 1
ATOM 1281 C C . ASP A 1 158 ? -29.117 51.812 6.789 1.00 52.56 158 ASP A C 1
ATOM 1283 O O . ASP A 1 158 ? -29.608 52.858 7.214 1.00 52.56 158 ASP A O 1
ATOM 1287 N N . ALA A 1 159 ? -27.832 51.756 6.415 1.00 55.34 159 ALA A N 1
ATOM 1288 C CA . ALA A 1 159 ? -26.916 52.900 6.462 1.00 55.34 159 ALA A CA 1
ATOM 1289 C C . ALA A 1 159 ? -26.946 53.780 5.192 1.00 55.34 159 ALA A C 1
ATOM 1291 O O . ALA A 1 159 ? -26.379 54.872 5.203 1.00 55.34 159 ALA A O 1
ATOM 1292 N N . GLU A 1 160 ? -27.613 53.344 4.115 1.00 53.94 160 GLU A N 1
ATOM 1293 C CA . GLU A 1 160 ? -27.702 54.088 2.844 1.00 53.94 160 GLU A CA 1
ATOM 1294 C C . GLU A 1 160 ? -29.009 54.885 2.666 1.00 53.94 160 GLU A C 1
ATOM 1296 O O . GLU A 1 160 ? -29.172 55.580 1.664 1.00 53.94 160 GLU A O 1
ATOM 1301 N N . TYR A 1 161 ? -29.931 54.858 3.637 1.00 53.75 161 TYR A N 1
ATOM 1302 C CA . TYR A 1 161 ? -31.179 55.631 3.574 1.00 53.75 161 TYR A CA 1
ATOM 1303 C C . TYR A 1 161 ? -31.414 56.442 4.855 1.00 53.75 161 TYR A C 1
ATOM 1305 O O . TYR A 1 161 ? -32.348 56.208 5.620 1.00 53.75 161 TYR A O 1
ATOM 1313 N N . SER A 1 162 ? -30.557 57.431 5.100 1.00 47.53 162 SER A N 1
ATOM 1314 C CA . SER A 1 162 ? -30.919 58.591 5.921 1.00 47.53 162 SER A CA 1
ATOM 1315 C C . SER A 1 162 ? -30.682 59.867 5.103 1.00 47.53 162 SER A C 1
ATOM 1317 O O . SER A 1 162 ? -29.547 60.076 4.673 1.00 47.53 162 SER A O 1
ATOM 1319 N N . PRO A 1 163 ? -31.742 60.648 4.810 1.00 60.28 163 PRO A N 1
ATOM 1320 C CA . PRO A 1 163 ? -31.687 61.847 3.971 1.00 60.28 163 PRO A CA 1
ATOM 1321 C C . PRO A 1 163 ? -30.963 63.027 4.629 1.00 60.28 163 PRO A C 1
ATOM 1323 O O . PRO A 1 163 ? -30.982 63.124 5.878 1.00 60.28 163 PRO A O 1
#

InterPro domains:
  IPR001005 SANT/Myb domain [cd00167] (46-84)
  IPR009057 Homedomain-like superfamily [SSF46689] (46-90)
  IPR039601 RNA polymerase I-specific transcription initiation factor Rrn5 [PTHR28079] (9-146)

Organism: NCBI:txid201217

Mean predicted aligned error: 15.83 Å

Foldseek 3Di:
DPDPDDDLVNVVVVVVVVVVVVVVVVVCVVDVDPPAPFDQQPNDTRGPVLVVQLVVQCVVPPPVCLVVSCVSSVVDDSVRSVSVVVVVVVVCVVVVVVVPPPPPPPPPDDDDDPVVVVVVVVSVVVVVVVVVVVVVVVVVVVVVVVVVVVVVVVVVVVVVDDD

Solvent-accessible surface area (backbone atoms only — not comparable to full-atom values): 9615 Å² total; per-residue (Å²): 128,66,77,92,76,70,52,70,66,58,55,48,52,54,50,53,50,51,50,50,54,50,50,52,50,54,54,47,65,73,49,72,67,83,72,72,70,58,44,74,56,94,94,43,82,37,45,41,68,49,52,51,47,41,56,54,36,40,73,74,57,39,88,88,33,39,66,57,35,18,62,71,51,66,84,48,52,46,66,58,44,47,53,52,50,51,53,50,53,55,49,48,54,56,52,47,64,75,59,57,63,76,84,69,76,71,64,95,70,76,92,74,56,70,69,44,55,54,50,51,53,56,52,49,54,54,50,52,53,53,50,52,50,51,51,52,51,51,51,49,52,53,51,52,52,50,55,54,54,51,52,57,56,53,58,60,60,66,71,76,72,75,136

Secondary structure (DSSP, 8-state):
---TT--HHHHHHHHHHHHHHHHHHHHHHHS------PEEETTEEE-HHHHHHHHHHHHHH-TT-HHHHHHHHSSS-HHHHHHHHHHHHHHHHHHHHHS--TT----S--PPPHHHHHHHHHHHHHHHHHHHHHHHHHHHHHHHHHHHHHHHHHHHHTTS---